Protein AF-A0A820G8K4-F1 (afdb_monomer_lite)

Structure (mmCIF, N/CA/C/O backbone):
data_AF-A0A820G8K4-F1
#
_entry.id   AF-A0A820G8K4-F1
#
loop_
_atom_site.group_PDB
_atom_site.id
_atom_site.type_symbol
_atom_site.label_atom_id
_atom_site.label_alt_id
_atom_site.label_comp_id
_atom_site.label_asym_id
_atom_site.label_entity_id
_atom_site.label_seq_id
_atom_site.pdbx_PDB_ins_code
_atom_site.Cartn_x
_atom_site.Cartn_y
_atom_site.Cartn_z
_atom_site.occupancy
_atom_site.B_iso_or_equiv
_atom_site.auth_seq_id
_atom_site.auth_comp_id
_atom_site.auth_asym_id
_atom_site.auth_atom_id
_atom_site.pdbx_PDB_model_num
ATOM 1 N N . MET A 1 1 ? 35.398 3.209 -48.431 1.00 63.59 1 MET A N 1
ATOM 2 C CA . MET A 1 1 ? 35.326 2.152 -47.400 1.00 63.59 1 MET A CA 1
ATOM 3 C C . MET A 1 1 ? 35.359 2.766 -46.000 1.00 63.59 1 MET A C 1
ATOM 5 O O . MET A 1 1 ? 34.467 2.478 -45.216 1.00 63.59 1 MET A O 1
ATOM 9 N N . ASP A 1 2 ? 36.267 3.711 -45.736 1.00 75.88 2 ASP A N 1
ATOM 10 C CA . ASP A 1 2 ? 36.383 4.406 -44.436 1.00 75.88 2 ASP A CA 1
ATOM 11 C C . ASP A 1 2 ? 35.136 5.182 -43.987 1.00 75.88 2 ASP A C 1
ATOM 13 O O . ASP A 1 2 ? 34.783 5.163 -42.812 1.00 75.88 2 ASP A O 1
ATOM 17 N N . SER A 1 3 ? 34.410 5.819 -44.913 1.00 87.06 3 SER A N 1
ATOM 18 C CA . SER A 1 3 ? 33.171 6.539 -44.576 1.00 87.06 3 SER A CA 1
ATOM 19 C C . SER A 1 3 ? 32.082 5.610 -44.023 1.00 87.06 3 SER A C 1
ATOM 21 O O . SER A 1 3 ? 31.418 5.970 -43.058 1.00 87.06 3 SER A O 1
ATOM 23 N N . THR A 1 4 ? 31.937 4.401 -44.572 1.00 93.94 4 THR A N 1
ATOM 24 C CA . THR A 1 4 ? 30.951 3.414 -44.107 1.00 93.94 4 THR A CA 1
ATOM 25 C C . THR A 1 4 ? 31.313 2.863 -42.730 1.00 93.94 4 THR A C 1
ATOM 27 O O . THR A 1 4 ? 30.438 2.714 -41.881 1.00 93.94 4 THR A O 1
ATOM 30 N N . LEU A 1 5 ? 32.603 2.606 -42.489 1.00 93.25 5 LEU A N 1
ATOM 31 C CA . LEU A 1 5 ? 33.105 2.156 -41.188 1.00 93.25 5 LEU A CA 1
ATOM 32 C C . LEU A 1 5 ? 32.881 3.210 -40.099 1.00 93.25 5 LEU A C 1
ATOM 34 O O . LEU A 1 5 ? 32.446 2.869 -39.001 1.00 93.25 5 LEU A O 1
ATOM 38 N N . ASN A 1 6 ? 33.104 4.488 -40.413 1.00 94.69 6 ASN A N 1
ATOM 39 C CA . ASN A 1 6 ? 32.839 5.582 -39.479 1.00 94.69 6 ASN A CA 1
ATOM 40 C C . ASN A 1 6 ? 31.342 5.733 -39.174 1.00 94.69 6 ASN A C 1
ATOM 42 O O . ASN A 1 6 ? 30.977 5.923 -38.018 1.00 94.69 6 ASN A O 1
ATOM 46 N N . THR A 1 7 ? 30.463 5.587 -40.170 1.00 96.00 7 THR A N 1
ATOM 47 C CA . THR A 1 7 ? 29.010 5.589 -39.932 1.00 96.00 7 THR A CA 1
ATOM 48 C C . THR A 1 7 ? 28.578 4.426 -39.041 1.00 96.00 7 THR A C 1
ATOM 50 O O . THR A 1 7 ? 27.798 4.626 -38.115 1.00 96.00 7 THR A O 1
ATOM 53 N N . MET A 1 8 ? 29.099 3.219 -39.278 1.00 95.75 8 MET A N 1
ATOM 54 C CA . MET A 1 8 ? 28.796 2.061 -38.431 1.00 95.75 8 MET A CA 1
ATOM 55 C C . MET A 1 8 ? 29.274 2.263 -36.994 1.00 95.75 8 MET A C 1
ATOM 57 O O . MET A 1 8 ? 28.529 1.945 -36.074 1.00 95.75 8 MET A O 1
ATOM 61 N N . ARG A 1 9 ? 30.471 2.830 -36.798 1.00 96.19 9 ARG A N 1
ATOM 62 C CA . ARG A 1 9 ? 30.987 3.162 -35.465 1.00 96.19 9 ARG A CA 1
ATOM 63 C C . ARG A 1 9 ? 30.059 4.132 -34.734 1.00 96.19 9 ARG A C 1
ATOM 65 O O . ARG A 1 9 ? 29.613 3.810 -33.645 1.00 96.19 9 ARG A O 1
ATOM 72 N N . ASN A 1 10 ? 29.682 5.238 -35.374 1.00 96.31 10 ASN A N 1
ATOM 73 C CA . ASN A 1 10 ? 28.786 6.221 -34.760 1.00 96.31 10 ASN A CA 1
ATOM 74 C C . ASN A 1 10 ? 27.426 5.611 -34.378 1.00 96.31 10 ASN A C 1
ATOM 76 O O . ASN A 1 10 ? 26.884 5.924 -33.324 1.00 96.31 10 ASN A O 1
ATOM 80 N N . ASN A 1 11 ? 26.885 4.720 -35.215 1.00 97.75 11 ASN A N 1
ATOM 81 C CA . ASN A 1 11 ? 25.628 4.033 -34.915 1.00 97.75 11 ASN A CA 1
ATOM 82 C C . ASN A 1 11 ? 25.761 3.065 -33.728 1.00 97.75 11 ASN A C 1
ATOM 84 O O . ASN A 1 11 ? 24.804 2.901 -32.975 1.00 97.75 11 ASN A O 1
ATOM 88 N N . ILE A 1 12 ? 26.917 2.410 -33.572 1.00 97.88 12 ILE A N 1
ATOM 89 C CA . ILE A 1 12 ? 27.205 1.543 -32.421 1.00 97.88 12 ILE A CA 1
ATOM 90 C C . ILE A 1 12 ? 27.294 2.386 -31.147 1.00 97.88 12 ILE A C 1
ATOM 92 O O . ILE A 1 12 ? 26.636 2.043 -30.169 1.00 97.88 12 ILE A O 1
ATOM 96 N N . ASP A 1 13 ? 28.014 3.508 -31.187 1.00 97.75 13 ASP A N 1
ATOM 97 C CA . ASP A 1 13 ? 28.147 4.417 -30.043 1.00 97.75 13 ASP A CA 1
ATOM 98 C C . ASP A 1 13 ? 26.772 4.972 -29.619 1.00 97.75 13 ASP A C 1
ATOM 100 O O . ASP A 1 13 ? 26.429 5.013 -28.437 1.00 97.75 13 ASP A O 1
ATOM 104 N N . GLU A 1 14 ? 25.926 5.348 -30.585 1.00 98.00 14 GLU A N 1
ATOM 105 C CA . GLU A 1 14 ? 24.564 5.807 -30.301 1.00 98.00 14 GLU A CA 1
ATOM 106 C C . GLU A 1 14 ? 23.690 4.692 -29.706 1.00 98.00 14 GLU A C 1
ATOM 108 O O . GLU A 1 14 ? 22.894 4.937 -28.794 1.00 98.00 14 GLU A O 1
ATOM 113 N N . LEU A 1 15 ? 23.833 3.461 -30.204 1.00 98.12 15 LEU A N 1
ATOM 114 C CA . LEU A 1 15 ? 23.111 2.309 -29.673 1.00 98.12 15 LEU A CA 1
ATOM 115 C C . LEU A 1 15 ? 23.529 2.008 -28.229 1.00 98.12 15 LEU A C 1
ATOM 117 O O . LEU A 1 15 ? 22.661 1.728 -27.403 1.00 98.12 15 LEU A O 1
ATOM 121 N N . GLU A 1 16 ? 24.820 2.111 -27.917 1.00 98.25 16 GLU A N 1
ATOM 122 C CA . GLU A 1 16 ? 25.357 1.930 -26.567 1.00 98.25 16 GLU A CA 1
ATOM 123 C C . GLU A 1 16 ? 24.776 2.965 -25.596 1.00 98.25 16 GLU A C 1
ATOM 125 O O . GLU A 1 16 ? 24.230 2.589 -24.559 1.00 98.25 16 GLU A O 1
ATOM 130 N N . ILE A 1 17 ? 24.762 4.247 -25.976 1.00 98.25 17 ILE A N 1
ATOM 131 C CA . ILE A 1 17 ? 24.164 5.324 -25.166 1.00 98.25 17 ILE A CA 1
ATOM 132 C C . ILE A 1 17 ? 22.673 5.066 -24.910 1.00 98.25 17 ILE A C 1
ATOM 134 O O . ILE A 1 17 ? 22.184 5.231 -23.790 1.00 98.25 17 ILE A O 1
ATOM 138 N N . ARG A 1 18 ? 21.925 4.654 -25.942 1.00 98.31 18 ARG A N 1
ATOM 139 C CA . ARG A 1 18 ? 20.492 4.347 -25.804 1.00 98.31 18 ARG A CA 1
ATOM 140 C C . ARG A 1 18 ? 20.254 3.145 -24.894 1.00 98.31 18 ARG A C 1
ATOM 142 O O . ARG A 1 18 ? 19.291 3.154 -24.128 1.00 98.31 18 ARG A O 1
ATOM 149 N N . PHE A 1 19 ? 21.105 2.127 -24.979 1.00 98.25 19 PHE A N 1
ATOM 150 C CA . PHE A 1 19 ? 21.006 0.937 -24.141 1.00 98.25 19 PHE A CA 1
ATOM 151 C C . PHE A 1 19 ? 21.333 1.249 -22.680 1.00 98.25 19 PHE A C 1
ATOM 153 O O . PHE A 1 19 ? 20.639 0.778 -21.782 1.00 98.25 19 PHE A O 1
ATOM 160 N N . GLU A 1 20 ? 22.341 2.086 -22.445 1.00 98.38 20 GLU A N 1
ATOM 161 C CA . GLU A 1 20 ? 22.723 2.543 -21.112 1.00 98.38 20 GLU A CA 1
ATOM 162 C C . GLU A 1 20 ? 21.581 3.323 -20.450 1.00 98.38 20 GLU A C 1
ATOM 164 O O . GLU A 1 20 ? 21.159 2.984 -19.347 1.00 98.38 20 GLU A O 1
ATOM 169 N N . LYS A 1 21 ? 20.968 4.262 -21.180 1.00 98.19 21 LYS A N 1
ATOM 170 C CA . LYS A 1 21 ? 19.791 4.990 -20.694 1.00 98.19 21 LYS A CA 1
ATOM 171 C C . LYS A 1 21 ? 18.611 4.064 -20.383 1.00 98.19 21 LYS A C 1
ATOM 173 O O . LYS A 1 21 ? 17.986 4.187 -19.336 1.00 98.19 21 LYS A O 1
ATOM 178 N N . LEU A 1 22 ? 18.317 3.110 -21.272 1.00 98.31 22 LEU A N 1
ATOM 179 C CA . LEU A 1 22 ? 17.257 2.127 -21.035 1.00 98.31 22 LEU A CA 1
ATOM 180 C C . LEU A 1 22 ? 17.534 1.298 -19.772 1.00 98.31 22 LEU A C 1
ATOM 182 O O . LEU A 1 22 ? 16.613 0.994 -19.016 1.00 98.31 22 LEU A O 1
ATOM 186 N N . ARG A 1 23 ? 18.799 0.936 -19.534 1.00 98.44 23 ARG A N 1
ATOM 187 C CA . ARG A 1 23 ? 19.210 0.217 -18.328 1.00 98.44 23 ARG A CA 1
ATOM 188 C C . ARG A 1 23 ? 18.960 1.052 -17.075 1.00 98.44 23 ARG A C 1
ATOM 190 O O . ARG A 1 23 ? 18.402 0.520 -16.119 1.00 98.44 23 ARG A O 1
ATOM 197 N N . GLU A 1 24 ? 19.349 2.323 -17.079 1.00 98.38 24 GLU A N 1
ATOM 198 C CA . GLU A 1 24 ? 19.108 3.247 -15.964 1.00 98.38 24 GLU A CA 1
ATOM 199 C C . GLU A 1 24 ? 17.610 3.388 -15.660 1.00 98.38 24 GLU A C 1
ATOM 201 O O . GLU A 1 24 ? 17.203 3.221 -14.507 1.00 98.38 24 GLU A O 1
ATOM 206 N N . ASP A 1 25 ? 16.781 3.586 -16.690 1.00 98.19 25 ASP A N 1
ATOM 207 C C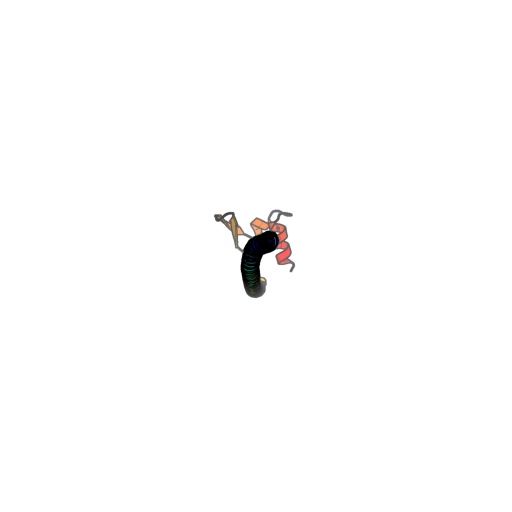A . ASP A 1 25 ? 15.326 3.706 -16.551 1.00 98.19 25 ASP A CA 1
ATOM 208 C C . ASP A 1 25 ? 14.709 2.428 -15.946 1.00 98.19 25 ASP A C 1
ATOM 210 O O . ASP A 1 25 ? 13.909 2.497 -15.008 1.00 98.19 25 ASP A O 1
ATOM 214 N N . ILE A 1 26 ? 15.119 1.246 -16.429 1.00 98.06 26 ILE A N 1
ATOM 215 C CA . ILE A 1 26 ? 14.659 -0.051 -15.901 1.00 98.06 26 ILE A CA 1
ATOM 216 C C . ILE A 1 26 ? 15.064 -0.222 -14.434 1.00 98.06 26 ILE A C 1
ATOM 218 O O . ILE A 1 26 ? 14.251 -0.660 -13.619 1.00 98.06 26 ILE A O 1
ATOM 222 N N . VAL A 1 27 ? 16.307 0.113 -14.080 1.00 98.31 27 VAL A N 1
ATOM 223 C CA . VAL A 1 27 ? 16.794 0.007 -12.697 1.00 98.31 27 VAL A CA 1
ATOM 224 C C . VAL A 1 27 ? 16.018 0.950 -11.779 1.00 98.31 27 VAL A C 1
ATOM 226 O O . VAL A 1 27 ? 15.619 0.536 -10.689 1.00 98.31 27 VAL A O 1
ATOM 229 N N . SER A 1 28 ? 15.747 2.180 -12.221 1.00 97.69 28 SER A N 1
ATOM 230 C CA . SER A 1 28 ? 14.937 3.139 -11.464 1.00 97.69 28 SER A CA 1
ATOM 231 C C . SER A 1 28 ? 13.532 2.594 -11.195 1.00 97.69 28 SER A C 1
ATOM 233 O O . SER A 1 28 ? 13.094 2.551 -10.047 1.00 97.69 28 SER A O 1
ATOM 235 N N . GLN A 1 29 ? 12.857 2.096 -12.233 1.00 97.44 29 GLN A N 1
ATOM 236 C CA . GLN A 1 29 ? 11.513 1.522 -12.115 1.00 97.44 29 GLN A CA 1
ATOM 237 C C . GLN A 1 29 ? 11.478 0.280 -11.208 1.00 97.44 29 GLN A C 1
ATOM 239 O O . GLN A 1 29 ? 10.566 0.123 -10.396 1.00 97.44 29 GLN A O 1
ATOM 244 N N . LEU A 1 30 ? 12.488 -0.592 -11.283 1.00 97.62 30 LEU A N 1
ATOM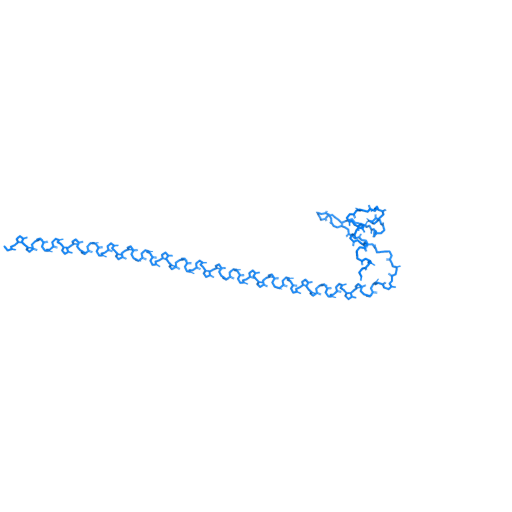 245 C CA . LEU A 1 30 ? 12.590 -1.756 -10.396 1.00 97.62 30 LEU A CA 1
ATOM 246 C C . LEU A 1 30 ? 12.764 -1.353 -8.926 1.00 97.62 30 LEU A C 1
ATOM 248 O O . LEU A 1 30 ? 12.192 -2.000 -8.043 1.00 97.62 30 LEU A O 1
ATOM 252 N N . ASN A 1 31 ? 13.521 -0.288 -8.658 1.00 97.38 31 ASN A N 1
ATOM 253 C CA . ASN A 1 31 ? 13.686 0.238 -7.305 1.00 97.38 31 ASN A CA 1
ATOM 254 C C . ASN A 1 31 ? 12.367 0.807 -6.762 1.00 97.38 31 ASN A C 1
ATOM 256 O O . ASN A 1 31 ? 11.979 0.456 -5.648 1.00 97.38 31 ASN A O 1
ATOM 260 N N . GLU A 1 32 ? 11.633 1.581 -7.565 1.00 96.88 32 GLU A N 1
ATOM 261 C CA . GLU A 1 32 ? 10.302 2.088 -7.198 1.00 96.88 32 GLU A CA 1
ATOM 262 C C . GLU A 1 32 ? 9.327 0.944 -6.875 1.00 96.88 32 GLU A C 1
ATOM 264 O O . GLU A 1 32 ? 8.679 0.948 -5.824 1.00 96.88 32 GLU A O 1
ATOM 269 N N . CYS A 1 33 ? 9.272 -0.096 -7.717 1.00 95.69 33 CYS A N 1
ATOM 270 C CA . CYS A 1 33 ? 8.455 -1.282 -7.448 1.00 95.69 33 CYS A CA 1
ATOM 271 C C . CYS A 1 33 ? 8.843 -1.980 -6.136 1.00 95.69 33 CYS A C 1
ATOM 273 O O . CYS A 1 33 ? 7.966 -2.417 -5.386 1.00 95.69 33 CYS A O 1
ATOM 275 N N . SER A 1 34 ? 10.141 -2.094 -5.847 1.00 96.44 34 SER A N 1
ATOM 276 C CA . SER A 1 34 ? 10.638 -2.686 -4.600 1.00 96.44 34 SER A CA 1
ATOM 277 C C . SER A 1 34 ? 10.148 -1.913 -3.376 1.00 96.44 34 SER A C 1
ATOM 279 O O . SER A 1 34 ? 9.701 -2.516 -2.394 1.00 96.44 34 SER A O 1
ATOM 281 N N . ASP A 1 35 ? 10.158 -0.584 -3.444 1.00 95.94 35 ASP A N 1
ATOM 282 C CA . ASP A 1 35 ? 9.683 0.264 -2.356 1.00 95.94 35 ASP A CA 1
ATOM 283 C C . ASP A 1 35 ? 8.164 0.169 -2.174 1.00 95.94 35 ASP A C 1
ATOM 285 O O . ASP A 1 35 ? 7.706 -0.002 -1.041 1.00 95.94 35 ASP A O 1
ATOM 289 N N . TYR A 1 36 ? 7.379 0.117 -3.255 1.00 95.44 36 TYR A N 1
ATOM 290 C CA . TYR A 1 36 ? 5.937 -0.144 -3.156 1.00 95.44 36 TYR A CA 1
ATOM 291 C C . TYR A 1 36 ? 5.621 -1.493 -2.507 1.00 95.44 36 TYR A C 1
ATOM 293 O O . TYR A 1 36 ? 4.715 -1.580 -1.674 1.00 95.44 36 TYR A O 1
ATOM 301 N N . ILE A 1 37 ? 6.386 -2.543 -2.820 1.00 94.88 37 ILE A N 1
ATOM 302 C CA . ILE A 1 37 ? 6.226 -3.856 -2.180 1.00 94.88 37 ILE A CA 1
ATOM 303 C C . ILE A 1 37 ? 6.515 -3.769 -0.675 1.00 94.88 37 ILE A C 1
ATOM 305 O O . ILE A 1 37 ? 5.787 -4.371 0.120 1.00 94.88 37 ILE A O 1
ATOM 309 N N . LYS A 1 38 ? 7.548 -3.026 -0.254 1.00 94.56 38 LYS A N 1
ATOM 310 C CA . LYS A 1 38 ? 7.839 -2.817 1.176 1.00 94.56 38 LYS A CA 1
ATOM 311 C C . LYS A 1 38 ? 6.699 -2.073 1.870 1.00 94.56 38 LYS A C 1
ATOM 313 O O . LYS A 1 38 ? 6.250 -2.524 2.923 1.00 94.56 38 LYS A O 1
ATOM 318 N N . SER A 1 39 ? 6.195 -0.993 1.274 1.00 94.19 39 SER A N 1
ATOM 319 C CA . SER A 1 39 ? 5.066 -0.233 1.820 1.00 94.19 39 SER A CA 1
ATOM 320 C C . SER A 1 39 ? 3.805 -1.089 1.938 1.00 94.19 39 SER A C 1
ATOM 322 O O . SER A 1 39 ? 3.157 -1.078 2.982 1.00 94.19 39 SER A O 1
ATOM 324 N N . ALA A 1 40 ? 3.489 -1.895 0.921 1.00 92.06 40 ALA A N 1
ATOM 325 C CA . ALA A 1 40 ? 2.354 -2.815 0.963 1.00 92.06 40 ALA A CA 1
ATOM 326 C C . ALA A 1 40 ? 2.500 -3.854 2.087 1.00 92.06 40 ALA A C 1
ATOM 328 O O . ALA A 1 40 ? 1.551 -4.094 2.830 1.00 92.06 40 ALA A O 1
ATOM 329 N N . LYS A 1 41 ? 3.699 -4.426 2.271 1.00 91.31 41 LYS A N 1
ATOM 330 C CA . LYS A 1 41 ? 3.975 -5.344 3.389 1.00 91.31 41 LYS A CA 1
ATOM 331 C C . LYS A 1 41 ? 3.770 -4.678 4.748 1.00 91.31 41 LYS A C 1
ATOM 333 O O . LYS A 1 41 ? 3.176 -5.298 5.626 1.00 91.31 41 LYS A O 1
ATOM 338 N N . MET A 1 42 ? 4.230 -3.437 4.915 1.00 93.56 42 MET A N 1
ATOM 339 C CA . MET A 1 42 ? 4.015 -2.677 6.149 1.00 93.56 42 MET A CA 1
ATOM 340 C C . MET A 1 42 ? 2.528 -2.452 6.428 1.00 93.56 42 MET A C 1
ATOM 342 O O . MET A 1 42 ? 2.083 -2.712 7.541 1.00 93.56 42 MET A O 1
ATOM 346 N N . LEU A 1 43 ? 1.755 -2.037 5.421 1.00 92.56 43 LEU A N 1
ATOM 347 C CA . LEU A 1 43 ? 0.311 -1.833 5.564 1.00 92.56 43 LEU A CA 1
ATOM 348 C C . LEU A 1 43 ? -0.420 -3.130 5.923 1.00 92.56 43 LEU A C 1
ATOM 350 O O . LEU A 1 43 ? -1.271 -3.123 6.807 1.00 92.56 43 LEU A O 1
ATOM 354 N N . CYS A 1 44 ? -0.067 -4.254 5.291 1.00 91.31 44 CYS A N 1
ATOM 355 C CA . CYS A 1 44 ? -0.636 -5.556 5.640 1.00 91.31 44 CYS A CA 1
ATOM 356 C C . CYS A 1 44 ? -0.323 -5.951 7.088 1.00 91.31 44 CYS A C 1
ATOM 358 O O . CYS A 1 44 ? -1.190 -6.488 7.773 1.00 91.31 44 CYS A O 1
ATOM 360 N N . HIS A 1 45 ? 0.897 -5.685 7.560 1.00 90.25 45 HIS A N 1
ATOM 361 C CA . HIS A 1 45 ? 1.274 -5.961 8.942 1.00 90.25 45 HIS A CA 1
ATOM 362 C C . HIS A 1 45 ? 0.480 -5.098 9.927 1.00 90.25 45 HIS A C 1
ATOM 364 O O . HIS A 1 45 ? -0.121 -5.640 10.848 1.00 90.25 45 HIS A O 1
ATOM 370 N N . GLN A 1 46 ? 0.386 -3.790 9.674 1.00 90.44 46 GLN A N 1
ATOM 371 C CA . GLN A 1 46 ? -0.409 -2.868 10.490 1.00 90.44 46 GLN A CA 1
ATOM 372 C C . GLN A 1 46 ? -1.891 -3.257 10.521 1.00 90.44 46 GLN A C 1
ATOM 374 O O . GLN A 1 46 ? -2.512 -3.240 11.579 1.00 90.44 46 GLN A O 1
ATOM 379 N N . ALA A 1 47 ? -2.461 -3.654 9.381 1.00 84.50 47 ALA A N 1
ATOM 380 C CA . ALA A 1 47 ? -3.841 -4.124 9.316 1.00 84.50 47 ALA A CA 1
ATOM 381 C C . ALA A 1 47 ? -4.053 -5.401 10.146 1.00 84.50 47 ALA A C 1
ATOM 383 O O . ALA A 1 47 ? -5.061 -5.517 10.841 1.00 84.50 47 ALA A O 1
ATOM 384 N N . ALA A 1 48 ? -3.099 -6.338 10.107 1.00 84.31 48 ALA A N 1
ATOM 385 C CA . ALA A 1 48 ? -3.144 -7.543 10.929 1.00 84.31 48 ALA A CA 1
ATOM 386 C C . ALA A 1 48 ? -3.040 -7.214 12.428 1.00 84.31 48 ALA A C 1
ATOM 388 O O . ALA A 1 48 ? -3.820 -7.739 13.218 1.00 84.31 48 ALA A O 1
ATOM 389 N N . GLU A 1 49 ? -2.141 -6.308 12.822 1.00 84.06 49 GLU A N 1
ATOM 390 C CA . GLU A 1 49 ? -2.034 -5.844 14.210 1.00 84.06 49 GLU A CA 1
ATOM 391 C C . GLU A 1 49 ? -3.339 -5.193 14.686 1.00 84.06 49 GLU A C 1
ATOM 393 O O . GLU A 1 49 ? -3.872 -5.580 15.724 1.00 84.06 49 GLU A O 1
ATOM 398 N N . MET A 1 50 ? -3.917 -4.279 13.901 1.00 79.62 50 MET A N 1
ATOM 399 C CA . MET A 1 50 ? -5.199 -3.645 14.228 1.00 79.62 50 MET A CA 1
ATOM 400 C C . MET A 1 50 ? -6.343 -4.658 14.363 1.00 79.62 50 MET A C 1
ATOM 402 O O . MET A 1 50 ? -7.169 -4.520 15.265 1.00 79.62 50 MET A O 1
ATOM 406 N N . ALA A 1 51 ? -6.383 -5.686 13.510 1.00 72.25 51 ALA A N 1
ATOM 407 C CA . ALA A 1 51 ? -7.363 -6.763 13.626 1.00 72.25 51 ALA A CA 1
ATOM 408 C C . ALA A 1 51 ? -7.188 -7.540 14.941 1.00 72.25 51 ALA A C 1
ATOM 410 O O . ALA A 1 51 ? -8.163 -7.738 15.660 1.00 72.25 51 ALA A O 1
ATOM 411 N N . THR A 1 52 ? -5.952 -7.891 15.313 1.00 71.81 52 THR A N 1
ATOM 412 C CA . THR A 1 52 ? -5.685 -8.593 16.582 1.00 71.81 52 THR A CA 1
ATOM 413 C C . THR A 1 52 ? -5.974 -7.739 17.818 1.00 71.81 52 THR A C 1
ATOM 415 O O . THR A 1 52 ? -6.459 -8.259 18.819 1.00 71.81 52 THR A O 1
ATOM 418 N N . VAL A 1 53 ? -5.719 -6.427 17.766 1.00 68.19 53 VAL A N 1
ATOM 419 C CA . VAL A 1 53 ? -6.076 -5.501 18.853 1.00 68.19 53 VAL A CA 1
ATOM 420 C C . VAL A 1 53 ? -7.595 -5.442 19.007 1.00 68.19 53 VAL A C 1
ATOM 422 O O . VAL A 1 53 ? -8.092 -5.604 20.116 1.00 68.19 53 VAL A O 1
ATOM 425 N N . SER A 1 54 ? -8.333 -5.315 17.901 1.00 59.22 54 SER A N 1
ATOM 426 C CA . SER A 1 54 ? -9.799 -5.286 17.921 1.00 59.22 54 SER A CA 1
ATOM 427 C C . SER A 1 54 ? -10.414 -6.607 18.403 1.00 59.22 54 SER A C 1
ATOM 429 O O . SER A 1 54 ? -11.381 -6.588 19.168 1.00 59.22 54 SER A O 1
ATOM 431 N N . GLU A 1 55 ? -9.845 -7.754 18.021 1.00 59.72 55 GLU A N 1
ATOM 432 C CA . GLU A 1 55 ? -10.265 -9.069 18.524 1.00 59.72 55 GLU A CA 1
ATOM 433 C C . GLU A 1 55 ? -9.994 -9.218 20.028 1.00 59.72 55 GLU A C 1
ATOM 435 O O . GLU A 1 55 ? -10.872 -9.677 20.759 1.00 59.72 55 GLU A O 1
ATOM 440 N N . ASN A 1 56 ? -8.831 -8.772 20.513 1.00 58.03 56 ASN A N 1
ATOM 441 C CA . ASN A 1 56 ? -8.488 -8.814 21.937 1.00 58.03 56 ASN A CA 1
ATOM 442 C C . ASN A 1 56 ? -9.356 -7.863 22.779 1.00 58.03 56 ASN A C 1
ATOM 444 O O . ASN A 1 56 ? -9.789 -8.234 23.870 1.00 58.03 56 ASN A O 1
ATOM 448 N N . GLU A 1 57 ? -9.655 -6.661 22.281 1.00 60.06 57 GLU A N 1
ATOM 449 C CA . GLU A 1 57 ? -10.581 -5.719 22.926 1.00 60.06 57 GLU A CA 1
ATOM 450 C C . GLU A 1 57 ? -12.008 -6.280 22.973 1.00 60.06 57 GLU A C 1
ATOM 452 O O . GLU A 1 57 ? -12.677 -6.192 24.002 1.00 60.06 57 GLU A O 1
ATOM 457 N N . SER A 1 58 ? -12.455 -6.932 21.897 1.00 52.31 58 SER A N 1
ATOM 458 C CA . SER A 1 58 ? -13.775 -7.571 21.831 1.00 52.31 58 SER A CA 1
ATOM 459 C C . SER A 1 58 ? -13.877 -8.794 22.749 1.00 52.31 58 SER A C 1
ATOM 461 O O . SER A 1 58 ? -14.908 -9.009 23.387 1.00 52.31 58 SER A O 1
ATOM 463 N N . ALA A 1 59 ? -12.806 -9.586 22.855 1.00 55.31 59 ALA A N 1
ATOM 464 C CA . ALA A 1 59 ? -12.732 -10.722 23.767 1.00 55.31 59 ALA A CA 1
ATOM 465 C C . ALA A 1 59 ? -12.740 -10.266 25.235 1.00 55.31 59 ALA A C 1
ATOM 467 O O . ALA A 1 59 ? -13.494 -10.821 26.034 1.00 55.31 59 ALA A O 1
ATOM 468 N N . ASN A 1 60 ? -11.991 -9.212 25.579 1.00 51.31 60 ASN A N 1
ATOM 469 C CA . ASN A 1 60 ? -12.027 -8.621 26.919 1.00 51.31 60 ASN A CA 1
ATOM 470 C C . ASN A 1 60 ? -13.402 -8.022 27.250 1.00 51.31 60 ASN A C 1
ATOM 472 O O . ASN A 1 60 ? -13.911 -8.257 28.343 1.00 51.31 60 ASN A O 1
ATOM 476 N N . ALA A 1 61 ? -14.046 -7.334 26.301 1.00 50.31 61 ALA A N 1
ATOM 477 C CA . ALA A 1 61 ? -15.404 -6.821 26.484 1.00 50.31 61 ALA A CA 1
ATOM 478 C C . ALA A 1 61 ? -16.434 -7.951 26.674 1.00 50.31 61 ALA A C 1
ATOM 480 O O . ALA A 1 61 ? -17.380 -7.809 27.446 1.00 50.31 61 ALA A O 1
ATOM 481 N N . SER A 1 62 ? -16.250 -9.097 26.008 1.00 53.72 62 SER A N 1
ATOM 482 C CA . SER A 1 62 ? -17.102 -10.274 26.20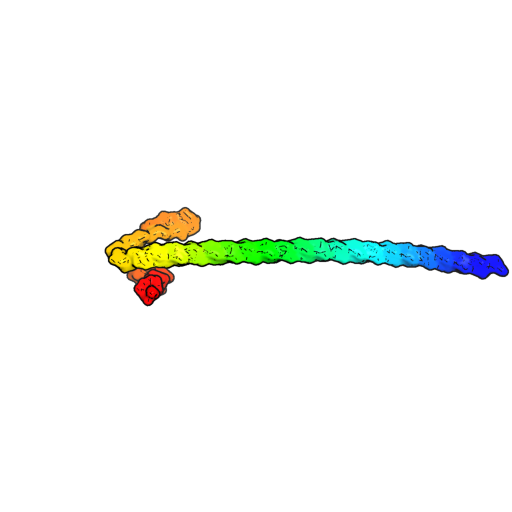7 1.00 53.72 62 SER A CA 1
ATOM 483 C C . SER A 1 62 ? -16.907 -10.912 27.585 1.00 53.72 62 SER A C 1
ATOM 485 O O . SER A 1 62 ? -17.891 -11.378 28.154 1.00 53.72 62 SER A O 1
ATOM 487 N N . ILE A 1 63 ? -15.676 -10.932 28.111 1.00 54.09 63 ILE A N 1
ATOM 488 C CA . ILE A 1 63 ? -15.359 -11.462 29.448 1.00 54.09 63 ILE A CA 1
ATOM 489 C C . ILE A 1 63 ? -15.936 -10.548 30.536 1.00 54.09 63 ILE A C 1
ATOM 491 O O . ILE A 1 63 ? -16.621 -11.041 31.434 1.00 54.09 63 ILE A O 1
ATOM 495 N N . GLU A 1 64 ? -15.756 -9.228 30.414 1.00 46.62 64 GLU A N 1
ATOM 496 C CA . GLU A 1 64 ? -16.394 -8.261 31.317 1.00 46.62 64 GLU A CA 1
ATOM 497 C C . GLU A 1 64 ? -17.919 -8.404 31.283 1.00 46.62 64 GLU A C 1
ATOM 499 O O . GLU A 1 64 ? -18.554 -8.421 32.331 1.00 46.62 64 GLU A O 1
ATOM 504 N N . ASN A 1 65 ? -18.532 -8.572 30.108 1.00 53.31 65 ASN A N 1
ATOM 505 C CA . ASN A 1 65 ? -19.986 -8.717 30.008 1.00 53.31 65 ASN A CA 1
ATOM 506 C C . ASN A 1 65 ? -20.497 -9.997 30.699 1.00 53.31 65 ASN A C 1
ATOM 508 O O . ASN A 1 65 ? -21.553 -9.973 31.325 1.00 53.31 65 ASN A O 1
ATOM 512 N N . THR A 1 66 ? -19.756 -11.110 30.646 1.00 54.22 66 THR A N 1
ATOM 513 C CA . THR A 1 66 ? -20.084 -12.307 31.444 1.00 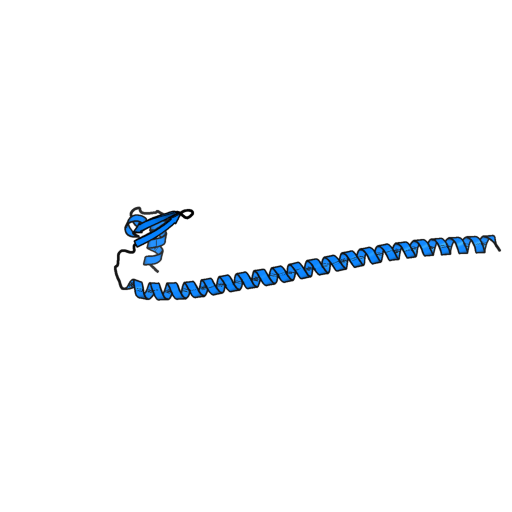54.22 66 THR A CA 1
ATOM 514 C C . THR A 1 66 ? -19.933 -12.072 32.947 1.00 54.22 66 THR A C 1
ATOM 516 O O . THR A 1 66 ? -20.807 -12.483 33.704 1.00 54.22 66 THR A O 1
ATOM 519 N N . GLU A 1 67 ? -18.899 -11.350 33.383 1.00 47.12 67 GLU A N 1
ATOM 520 C CA . GLU A 1 67 ? -18.672 -11.044 34.802 1.00 47.12 67 GLU A CA 1
ATOM 521 C C . GLU A 1 67 ? -19.741 -10.079 35.356 1.00 47.12 67 GLU A C 1
ATOM 523 O O . GLU A 1 67 ? -20.292 -10.302 36.434 1.00 47.12 67 GLU A O 1
ATOM 528 N N . TRP A 1 68 ? -20.144 -9.064 34.582 1.00 46.41 68 TRP A N 1
ATOM 529 C CA . TRP A 1 68 ? -21.256 -8.168 34.923 1.00 46.41 68 TRP A CA 1
ATOM 530 C C . TRP A 1 68 ? -22.620 -8.871 34.904 1.00 46.41 68 TRP A C 1
ATOM 532 O O . TRP A 1 68 ? -23.477 -8.552 35.737 1.00 46.41 68 TRP A O 1
ATOM 542 N N . ASN A 1 69 ? -22.836 -9.825 33.992 1.00 50.84 69 ASN A N 1
ATOM 543 C CA . ASN A 1 69 ? -24.064 -10.624 33.949 1.00 50.84 69 ASN A CA 1
ATOM 544 C C . ASN A 1 69 ? -24.181 -11.548 35.172 1.00 50.84 69 ASN A C 1
ATOM 546 O O . ASN A 1 69 ? -25.250 -11.619 35.778 1.00 50.84 69 ASN A O 1
ATOM 550 N N . ASP A 1 70 ? -23.089 -12.169 35.616 1.00 43.75 70 ASP A N 1
ATOM 551 C CA . ASP A 1 70 ? -23.104 -12.992 36.833 1.00 43.75 70 ASP A CA 1
ATOM 552 C C . ASP A 1 70 ? -23.320 -12.140 38.104 1.00 43.75 70 ASP A C 1
ATOM 554 O O . ASP A 1 70 ? -24.120 -12.505 38.970 1.00 43.75 70 ASP A O 1
ATOM 558 N N . ILE A 1 71 ? -22.730 -10.939 38.181 1.00 45.47 71 ILE A N 1
ATOM 559 C CA . ILE A 1 71 ? -22.952 -9.990 39.295 1.00 45.47 71 ILE A CA 1
ATOM 560 C C . ILE A 1 71 ? -24.400 -9.457 39.321 1.00 45.47 71 ILE A C 1
ATOM 562 O O . ILE A 1 71 ? -24.972 -9.202 40.392 1.00 45.47 71 ILE A O 1
ATOM 566 N N . THR A 1 72 ? -25.024 -9.264 38.154 1.00 43.47 72 THR A N 1
ATOM 567 C CA . THR A 1 72 ? -26.403 -8.756 38.065 1.00 43.47 72 THR A CA 1
ATOM 568 C C . THR A 1 72 ? -27.447 -9.805 38.433 1.00 43.47 72 THR A C 1
ATOM 570 O O . THR A 1 72 ? -28.439 -9.432 39.068 1.00 43.47 72 THR A O 1
ATOM 573 N N . VAL A 1 73 ? -27.210 -11.090 38.147 1.00 43.97 73 VAL A N 1
ATOM 574 C CA . VAL A 1 73 ? -28.086 -12.192 38.584 1.00 43.97 73 VAL A CA 1
ATOM 575 C C . VAL A 1 73 ? -28.101 -12.315 40.113 1.00 43.97 73 VAL A C 1
ATOM 577 O O . VAL A 1 73 ? -29.172 -12.468 40.705 1.00 43.97 73 VAL A O 1
ATOM 580 N N . GLU A 1 74 ? -26.956 -12.149 40.780 1.00 40.22 74 GLU A N 1
ATOM 581 C CA . GLU A 1 74 ? -26.889 -12.198 42.248 1.00 40.22 74 GLU A CA 1
ATOM 582 C C . GLU A 1 74 ? -27.532 -10.950 42.899 1.00 40.22 74 GLU A C 1
ATOM 584 O O . GLU A 1 74 ? -28.266 -11.052 43.885 1.00 40.22 74 GLU A O 1
ATOM 589 N N . SER A 1 75 ? -27.380 -9.767 42.287 1.00 37.34 75 SER A N 1
ATOM 590 C CA . SER A 1 75 ? -27.937 -8.498 42.794 1.00 37.34 75 SER A CA 1
ATOM 591 C C . SER A 1 75 ? -29.422 -8.252 42.484 1.00 37.34 75 SER A C 1
ATOM 593 O O . SER A 1 75 ? -29.989 -7.277 42.989 1.00 37.34 75 SER A O 1
ATOM 595 N N . ALA A 1 76 ? -30.070 -9.063 41.643 1.00 39.69 76 ALA A N 1
ATOM 596 C CA . ALA A 1 76 ? -31.494 -8.919 41.316 1.00 39.69 76 ALA A CA 1
ATOM 597 C C . ALA A 1 76 ? -32.429 -9.427 42.433 1.00 39.69 76 ALA A C 1
ATOM 599 O O . ALA A 1 76 ? -33.614 -9.100 42.445 1.00 39.69 76 ALA A O 1
ATOM 600 N N . THR A 1 77 ? -31.905 -10.172 43.411 1.00 41.94 77 THR A N 1
ATOM 601 C CA . THR A 1 77 ? -32.693 -10.686 44.545 1.00 41.94 77 THR A CA 1
ATOM 602 C C . THR A 1 77 ? -32.731 -9.755 45.764 1.00 41.94 77 THR A C 1
ATOM 604 O O . THR A 1 77 ? -33.529 -9.978 46.674 1.00 41.94 77 THR A O 1
ATOM 607 N N . ALA A 1 78 ? -31.954 -8.666 45.778 1.00 41.22 78 ALA A N 1
ATOM 608 C CA . ALA A 1 78 ? -31.924 -7.711 46.885 1.00 41.22 78 ALA A CA 1
ATOM 609 C C . ALA A 1 78 ? -32.404 -6.316 46.441 1.00 41.22 78 ALA A C 1
ATOM 611 O O . ALA A 1 78 ? -31.689 -5.565 45.778 1.00 41.22 78 ALA A O 1
ATOM 612 N N . LEU A 1 79 ? -33.625 -5.953 46.850 1.00 47.78 79 LEU A N 1
ATOM 613 C CA . LEU A 1 79 ? -34.214 -4.606 46.776 1.00 47.78 79 LEU A CA 1
ATOM 614 C C . LEU A 1 79 ? -33.405 -3.603 47.626 1.00 47.78 79 LEU A C 1
ATOM 616 O O . LEU A 1 79 ? -33.816 -3.206 48.715 1.00 47.78 79 LEU A O 1
ATOM 620 N N . VAL A 1 80 ? -32.236 -3.195 47.137 1.00 48.81 80 VAL A N 1
ATOM 621 C CA . VAL A 1 80 ? -31.403 -2.152 47.746 1.00 48.81 80 VAL A CA 1
ATOM 622 C C . VAL A 1 80 ? -31.440 -0.919 46.840 1.00 48.81 80 VAL A C 1
ATOM 624 O O . VAL A 1 80 ? -31.190 -1.052 45.639 1.00 48.81 80 VAL A O 1
ATOM 627 N N . PRO A 1 81 ? -31.729 0.288 47.366 1.00 54.66 81 PRO A N 1
ATOM 628 C CA . PRO A 1 81 ? -31.671 1.513 46.579 1.00 54.66 81 PRO A CA 1
ATOM 629 C C . PRO A 1 81 ? -30.244 1.715 46.055 1.00 54.66 81 PRO A C 1
ATOM 631 O O . PRO A 1 81 ? -29.330 2.074 46.800 1.00 54.66 81 PRO A O 1
ATOM 634 N N . ARG A 1 82 ? -30.040 1.431 44.763 1.00 67.62 82 ARG A N 1
ATOM 635 C CA . ARG A 1 82 ? -28.724 1.485 44.121 1.00 67.62 82 ARG A CA 1
ATOM 636 C C . ARG A 1 82 ? -28.267 2.945 44.036 1.00 67.62 82 ARG A C 1
ATOM 638 O O . ARG A 1 82 ? -28.861 3.761 43.323 1.00 67.62 82 ARG A O 1
ATOM 645 N N . LYS A 1 83 ? -27.223 3.283 44.800 1.00 79.06 83 LYS A N 1
ATOM 646 C CA . LYS A 1 83 ? -26.457 4.524 44.624 1.00 79.06 83 LYS A CA 1
ATOM 647 C C . LYS A 1 83 ? -25.741 4.458 43.273 1.00 79.06 83 LYS A C 1
ATOM 649 O O . LYS A 1 83 ? -25.209 3.412 42.917 1.00 79.06 83 LYS A O 1
ATOM 654 N N . VAL A 1 84 ? -25.742 5.562 42.536 1.00 80.19 84 VAL A N 1
ATOM 655 C CA . VAL A 1 84 ? -25.143 5.698 41.202 1.00 80.19 84 VAL A CA 1
ATOM 656 C C . VAL A 1 84 ? -24.085 6.792 41.259 1.00 80.19 84 VAL A C 1
ATOM 658 O O . VAL A 1 84 ? -24.307 7.830 41.882 1.00 80.19 84 VAL A O 1
ATOM 661 N N . ILE A 1 85 ? -22.945 6.568 40.609 1.00 86.06 85 ILE A N 1
ATOM 662 C CA . ILE A 1 85 ? -21.928 7.597 40.378 1.00 86.06 85 ILE A CA 1
ATOM 663 C C . ILE A 1 85 ? -21.977 7.948 38.891 1.00 86.06 85 ILE A C 1
ATOM 665 O O . ILE A 1 85 ? -21.803 7.069 38.052 1.00 86.06 85 ILE A O 1
ATOM 669 N N . LEU A 1 86 ? -22.247 9.212 38.573 1.00 82.38 86 LEU A N 1
ATOM 670 C CA . LEU A 1 86 ? -22.174 9.751 37.218 1.00 82.38 86 LEU A CA 1
ATOM 671 C C . LEU A 1 86 ? -20.827 10.437 37.034 1.00 82.38 86 LEU A C 1
ATOM 673 O O . LEU A 1 86 ? -20.514 11.362 37.780 1.00 82.38 86 LEU A O 1
ATOM 677 N N . ASP A 1 87 ? -20.059 9.991 36.051 1.00 86.00 87 ASP A N 1
ATOM 678 C CA . ASP A 1 87 ? -18.836 10.662 35.619 1.00 86.00 87 ASP A CA 1
ATOM 679 C C . ASP A 1 87 ? -19.163 11.549 34.411 1.00 86.00 87 ASP A C 1
ATOM 681 O O . ASP A 1 87 ? -19.647 11.055 33.388 1.00 86.00 87 ASP A O 1
ATOM 685 N N . VAL A 1 88 ? -18.976 12.859 34.556 1.00 84.06 88 VAL A N 1
ATOM 686 C CA . VAL A 1 88 ? -19.210 13.854 33.507 1.00 84.06 88 VAL A CA 1
ATOM 687 C C . VAL A 1 88 ? -17.908 14.608 33.297 1.00 84.06 88 VAL A C 1
ATOM 689 O O . VAL A 1 88 ? -17.522 15.429 34.122 1.00 84.06 88 VAL A O 1
ATOM 692 N N . GLU A 1 89 ? -17.221 14.294 32.198 1.00 86.56 89 GLU A N 1
ATOM 693 C CA . GLU A 1 89 ? -15.941 14.918 31.825 1.00 86.56 89 GLU A CA 1
ATOM 694 C C . GLU A 1 89 ? -14.861 14.831 32.927 1.00 86.56 89 GLU A C 1
ATOM 696 O O . GLU A 1 89 ? -13.992 15.695 33.034 1.00 86.56 89 GLU A O 1
ATOM 701 N N . GLY A 1 90 ? -14.885 13.770 33.744 1.00 84.38 90 GLY A N 1
ATOM 702 C CA . GLY A 1 90 ? -13.946 13.546 34.844 1.00 84.38 90 GLY A CA 1
ATOM 703 C C . GLY A 1 90 ? -14.444 14.028 36.211 1.00 84.38 90 GLY A C 1
ATOM 704 O O . GLY A 1 90 ? -13.817 13.714 37.228 1.00 84.38 90 GLY A O 1
ATOM 705 N N . GLU A 1 91 ? -15.568 14.748 36.277 1.00 84.25 91 GLU A N 1
ATOM 706 C CA . GLU A 1 91 ? -16.226 15.098 37.537 1.00 84.25 91 GLU A CA 1
ATOM 707 C C . GLU A 1 91 ? -17.237 14.027 37.963 1.00 84.25 91 GLU A C 1
ATOM 709 O O . GLU A 1 91 ? -18.095 13.601 37.191 1.00 84.25 91 GLU A O 1
ATOM 714 N N . LYS A 1 92 ? -17.165 13.604 39.234 1.00 88.38 92 LYS A N 1
ATOM 715 C CA . LYS A 1 92 ? -17.976 12.498 39.770 1.00 88.38 92 LYS A CA 1
ATOM 716 C C . LYS A 1 92 ? -19.126 12.989 40.645 1.00 88.38 92 LYS A C 1
ATOM 718 O O . LYS A 1 92 ? -18.916 13.462 41.764 1.00 88.38 92 LYS A O 1
ATOM 723 N N . PHE A 1 93 ? -20.355 12.759 40.195 1.00 85.62 93 PHE A N 1
ATOM 724 C CA . PHE A 1 93 ? -21.587 13.086 40.910 1.00 85.62 93 PHE A CA 1
ATOM 725 C C . PHE A 1 93 ? -22.208 11.840 41.533 1.00 85.62 93 PHE A C 1
ATOM 727 O O . PHE A 1 93 ? -22.506 10.865 40.849 1.00 85.62 93 PHE A O 1
ATOM 734 N N . HIS A 1 94 ? -22.452 11.882 42.839 1.00 88.50 94 HIS A N 1
ATOM 735 C CA . HIS A 1 94 ? -23.081 10.781 43.565 1.00 88.50 94 HIS A CA 1
ATOM 736 C C . HIS A 1 94 ? -24.591 11.022 43.666 1.00 88.50 94 HIS A C 1
ATOM 738 O O . HIS A 1 94 ? -25.028 12.072 44.131 1.00 88.50 94 HIS A O 1
ATOM 744 N N . THR A 1 95 ? -25.393 10.053 43.237 1.00 87.25 95 THR A N 1
ATOM 745 C CA . THR A 1 95 ? -26.859 10.141 43.181 1.00 87.25 95 THR A CA 1
ATOM 746 C C . THR A 1 95 ? -27.502 8.758 43.375 1.00 87.25 95 THR A C 1
ATOM 748 O O . THR A 1 95 ? -26.835 7.813 43.801 1.00 87.25 95 THR A O 1
ATOM 751 N N . SER A 1 96 ? -28.800 8.610 43.114 1.00 84.88 96 SER A N 1
ATOM 752 C CA . SER A 1 96 ? -29.528 7.334 43.160 1.00 84.88 96 SER A CA 1
ATOM 753 C C . SER A 1 96 ? -30.252 7.054 41.846 1.00 84.88 96 SER A C 1
ATOM 755 O O . SER A 1 96 ? -30.615 7.989 41.128 1.00 84.88 96 SER A O 1
ATOM 757 N N . VAL A 1 97 ? -30.518 5.773 41.555 1.00 80.25 97 VAL A N 1
ATOM 758 C CA . VAL A 1 97 ? -31.368 5.388 40.410 1.00 80.25 97 VAL A CA 1
ATOM 759 C C . VAL A 1 97 ? -32.707 6.120 40.481 1.00 80.25 97 VAL A C 1
ATOM 761 O O . VAL A 1 97 ? -33.112 6.726 39.501 1.00 80.25 97 VAL A O 1
ATOM 764 N N . GLU A 1 98 ? -33.326 6.169 41.663 1.00 81.50 98 GLU A N 1
ATOM 765 C CA . GLU A 1 98 ? -34.580 6.892 41.899 1.00 81.50 98 GLU A CA 1
ATOM 766 C C . GLU A 1 98 ? -34.509 8.359 41.453 1.00 81.50 98 GLU A C 1
ATOM 768 O O . GLU A 1 98 ? -35.405 8.840 40.762 1.00 81.50 98 GLU A O 1
ATOM 773 N N . THR A 1 99 ? -33.422 9.064 41.784 1.00 83.00 99 THR A N 1
ATOM 774 C CA . THR A 1 99 ? -33.233 10.467 41.387 1.00 83.00 99 THR A CA 1
ATOM 775 C C . THR A 1 99 ? -33.113 10.608 39.869 1.00 83.00 99 THR A C 1
ATOM 777 O O . THR A 1 99 ? -33.687 11.531 39.289 1.00 83.00 99 THR A O 1
ATOM 780 N N . LEU A 1 100 ? -32.402 9.686 39.217 1.00 82.38 100 LEU A N 1
ATOM 781 C CA . LEU A 1 100 ? -32.174 9.703 37.770 1.00 82.38 100 LEU A CA 1
ATOM 782 C C . LEU A 1 100 ? -33.401 9.280 36.959 1.00 82.38 100 LEU A C 1
ATOM 784 O O . LEU A 1 100 ? -33.591 9.752 35.839 1.00 82.38 100 LEU A O 1
ATOM 788 N N . THR A 1 101 ? -34.253 8.427 37.520 1.00 82.19 101 THR A N 1
ATOM 789 C CA . THR A 1 101 ? -35.484 7.962 36.873 1.00 82.19 101 THR A CA 1
ATOM 790 C C . THR A 1 101 ? -36.716 8.764 37.276 1.00 82.19 101 THR A C 1
ATOM 792 O O . THR A 1 101 ? -37.793 8.488 36.750 1.00 82.19 101 THR A O 1
ATOM 795 N N . ARG A 1 102 ? -36.578 9.748 38.181 1.00 82.06 102 ARG A N 1
ATOM 796 C CA . ARG A 1 102 ? -37.682 10.569 38.708 1.00 82.06 102 ARG A CA 1
ATOM 797 C C . ARG A 1 102 ? -38.475 11.280 37.613 1.00 82.06 102 ARG A C 1
ATOM 799 O O . ARG A 1 102 ? -39.679 11.454 37.752 1.00 82.06 102 ARG A O 1
ATOM 806 N N . THR A 1 103 ? -37.798 11.701 36.547 1.00 82.62 103 THR A N 1
ATOM 807 C CA . THR A 1 103 ? -38.436 12.350 35.399 1.00 82.62 103 THR A CA 1
ATOM 808 C C . THR A 1 103 ? -38.601 11.351 34.262 1.00 82.62 103 THR A C 1
ATOM 810 O O . THR A 1 103 ? 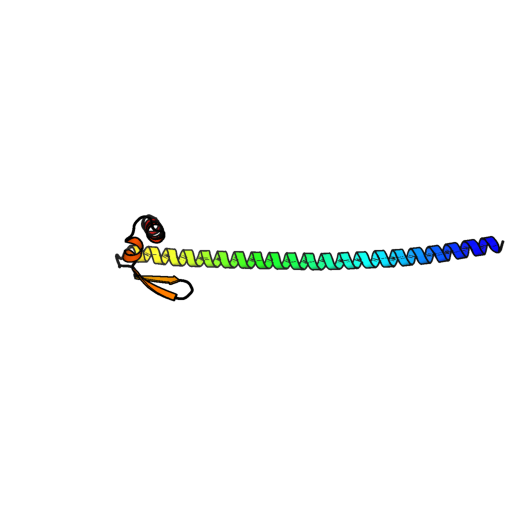-37.614 10.826 33.737 1.00 82.62 103 THR A O 1
ATOM 813 N N . GLU A 1 104 ? -39.850 11.123 33.858 1.00 84.44 104 GLU A N 1
ATOM 814 C CA . GLU A 1 104 ? -40.196 10.219 32.762 1.00 84.44 104 GLU A CA 1
ATOM 815 C C . GLU A 1 104 ? -39.640 10.691 31.410 1.00 84.44 104 GLU A C 1
ATOM 817 O O . GLU A 1 104 ? -39.331 11.864 31.206 1.00 84.44 104 GLU A O 1
ATOM 822 N N . ASN A 1 105 ? -39.522 9.758 30.460 1.00 81.00 105 ASN A N 1
ATOM 823 C CA . ASN A 1 105 ? -39.055 10.000 29.087 1.00 81.00 105 ASN A CA 1
ATOM 824 C C . ASN A 1 105 ? -37.641 10.585 28.926 1.00 81.00 105 ASN A C 1
ATOM 826 O O . ASN A 1 105 ? -37.250 10.916 27.808 1.00 81.00 105 ASN A O 1
ATOM 830 N N . THR A 1 106 ? -36.847 10.644 29.990 1.00 81.12 106 THR A N 1
ATOM 831 C CA . THR A 1 106 ? -35.433 11.029 29.921 1.00 81.12 106 THR A CA 1
ATOM 832 C C . THR A 1 106 ? -34.545 9.861 29.486 1.00 81.12 106 THR A C 1
ATOM 834 O O . THR A 1 106 ? -34.950 8.697 29.556 1.00 81.12 106 THR A O 1
ATOM 837 N N . PHE A 1 107 ? -33.318 10.175 29.053 1.00 81.81 107 PHE A N 1
ATOM 838 C CA . PHE A 1 107 ? -32.292 9.176 28.733 1.00 81.81 107 PHE A CA 1
ATOM 839 C C . PHE A 1 107 ? -32.134 8.165 29.877 1.00 81.81 107 PHE A C 1
ATOM 841 O O . PHE A 1 107 ? -32.321 6.970 29.673 1.00 81.81 107 PHE A O 1
ATOM 848 N N . PHE A 1 108 ? -31.917 8.648 31.103 1.00 82.25 108 PHE A N 1
ATOM 849 C CA . PHE A 1 108 ? -31.747 7.785 32.271 1.00 82.25 108 PHE A CA 1
ATOM 850 C C . PHE A 1 108 ? -32.999 6.956 32.583 1.00 82.25 108 PHE A C 1
ATOM 852 O O . PHE A 1 108 ? -32.887 5.756 32.821 1.00 82.25 108 PHE A O 1
ATOM 859 N N . HIS A 1 109 ? -34.195 7.548 32.518 1.00 80.19 109 HIS A N 1
ATOM 860 C CA . HIS A 1 109 ? -35.443 6.820 32.758 1.00 80.19 109 HIS A CA 1
ATOM 861 C C . HIS A 1 109 ? -35.632 5.645 31.787 1.00 80.19 109 HIS A C 1
ATOM 863 O O . HIS A 1 109 ? -35.976 4.545 32.217 1.00 80.19 109 HIS A O 1
ATOM 869 N N . ARG A 1 110 ? -35.352 5.841 30.491 1.00 78.19 110 ARG A N 1
ATOM 870 C CA . ARG A 1 110 ? -35.457 4.775 29.481 1.00 78.19 110 ARG A CA 1
ATOM 871 C C . ARG A 1 110 ? -34.403 3.691 29.688 1.00 78.19 110 ARG A C 1
ATOM 873 O O . ARG A 1 110 ? -34.768 2.520 29.707 1.00 78.19 110 ARG A O 1
ATOM 880 N N . THR A 1 111 ? -33.148 4.080 29.903 1.00 75.06 111 THR A N 1
ATOM 881 C CA . THR A 1 111 ? -32.017 3.155 30.073 1.00 75.06 111 THR A CA 1
ATOM 882 C C . THR A 1 111 ? -32.190 2.247 31.294 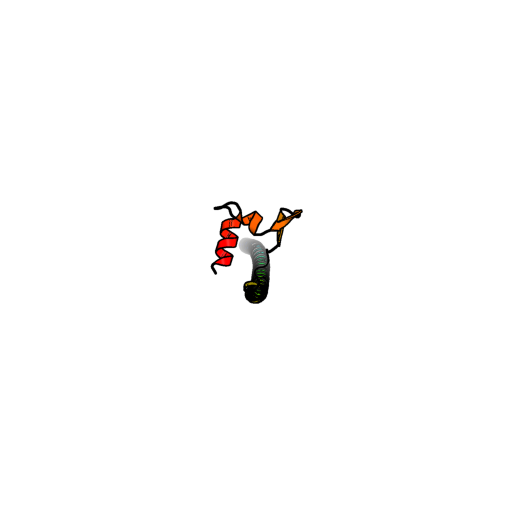1.00 75.06 111 THR A C 1
ATOM 884 O O . THR A 1 111 ? -31.980 1.037 31.202 1.00 75.06 111 THR A O 1
ATOM 887 N N . PHE A 1 112 ? -32.637 2.792 32.430 1.00 71.62 112 PHE A N 1
ATOM 888 C CA . PHE A 1 112 ? -32.857 1.987 33.636 1.00 71.62 112 PHE A CA 1
ATOM 889 C C . PHE A 1 112 ? -34.136 1.137 33.567 1.00 71.62 112 PHE A C 1
ATOM 891 O O . PHE A 1 112 ? -34.148 0.028 34.093 1.00 71.62 112 PHE A O 1
ATOM 898 N N . LEU A 1 113 ? -35.199 1.586 32.888 1.00 65.12 113 LEU A N 1
ATOM 899 C CA . LEU A 1 113 ? -36.403 0.765 32.690 1.00 65.12 113 LEU A CA 1
ATOM 900 C C . LEU A 1 113 ? -36.181 -0.403 31.729 1.00 65.12 113 LEU A C 1
ATOM 902 O O . LEU A 1 113 ? -36.736 -1.476 31.963 1.00 65.12 113 LEU A O 1
ATOM 906 N N . SER A 1 114 ? -35.387 -0.221 30.669 1.00 57.41 114 SER A N 1
ATOM 907 C CA . SER A 1 114 ? -35.004 -1.332 29.790 1.00 57.41 114 SER A CA 1
ATOM 908 C C . SER A 1 114 ? -34.170 -2.371 30.532 1.00 57.41 114 SER A C 1
ATOM 910 O O . SER A 1 114 ? -34.370 -3.560 30.317 1.00 57.41 114 SER A O 1
ATOM 912 N N . ALA A 1 115 ? -33.309 -1.933 31.454 1.00 55.91 115 ALA A N 1
ATOM 913 C CA . ALA A 1 115 ? -32.477 -2.823 32.259 1.00 55.91 115 ALA A CA 1
ATOM 914 C C . ALA A 1 115 ? -33.252 -3.586 33.352 1.00 55.91 115 ALA A C 1
ATOM 916 O O . ALA A 1 115 ? -32.778 -4.612 33.813 1.00 55.91 115 ALA A O 1
ATOM 917 N N . MET A 1 116 ? -34.427 -3.104 33.780 1.00 54.75 116 MET A N 1
ATOM 918 C CA . MET A 1 116 ? -35.270 -3.792 34.777 1.00 54.75 116 MET A CA 1
ATOM 919 C C . MET A 1 116 ? -36.328 -4.725 34.167 1.00 54.75 116 MET A C 1
ATOM 921 O O . MET A 1 116 ? -37.008 -5.433 34.906 1.00 54.75 116 MET A O 1
ATOM 925 N N . ARG A 1 117 ? -36.538 -4.674 32.846 1.00 49.50 117 ARG A N 1
ATOM 926 C CA . ARG A 1 117 ? -37.511 -5.520 32.127 1.00 49.50 117 ARG A CA 1
ATOM 927 C C . ARG A 1 117 ? -36.867 -6.659 31.330 1.00 49.50 117 ARG A C 1
ATOM 929 O O . ARG A 1 117 ? -37.614 -7.475 30.795 1.00 49.50 117 ARG A O 1
ATOM 936 N N . ALA A 1 118 ? -35.543 -6.660 31.209 1.00 41.97 118 ALA A N 1
ATOM 937 C CA . ALA A 1 118 ? -34.750 -7.764 30.672 1.00 41.97 118 ALA A CA 1
ATOM 938 C C . ALA A 1 118 ? -34.408 -8.742 31.802 1.00 41.97 118 ALA A C 1
ATOM 940 O O . ALA A 1 118 ? -34.391 -9.957 31.517 1.00 41.97 118 ALA A O 1
#

Radius of gyration: 36.85 Å; chains: 1; bounding box: 77×28×95 Å

Secondary structure (DSSP, 8-state):
-HHHHHHHHHHHHHHHHHHHHHHHHHHHHHHHHHHHHHHHHHHHHHHHHHHHHHHHHHHHHHHHHHHHHHHHHHHTT-----EEEEEETTEEEEEEHHHHHSSTTSHHHHHHHHHHH-

pLDDT: mean 77.56, std 19.28, range [37.34, 98.44]

Sequence (118 aa):
MDSTLNTMRNNIDELEIRFEKLREDIVSQLNECSDYIKSAKMLCHQAAEMATVSENESANASIENTEWNDITVESATALVPRKVILDVEGEKFHTSVETLTRTENTFFHRTFLSAMRA

Foldseek 3Di:
DVVVVVVVVVVVVVVVVVVVVVVVVVVVVVVVVVVVVVVVVVVVVVVVVVVVVVVVVVVVVVVVVVVVVVVVVVVVVDPDFDWDWDQDVNDTDIDTLCVQLVDPPDPSVVVVVVVNVD